Protein AF-A0A2D8INI6-F1 (afdb_monomer)

Foldseek 3Di:
DDDDDDDDDPPDPPDPPPDDDDDDPQDPVRVVVVVVVVVVVVVVVVVVVVVVVVVVVVVVVVVVVPPDPDDDDDDDDDDDDDDDDDDDDDDDDDDDDPDPDPDPDPDPPDDDDPPDQQFDDDDPLDDPCPPPDPLLVVLNVCLRRPPDPVVSVVSVVVSCVVVVVDD

Structure (mmCIF, N/CA/C/O backbone):
data_AF-A0A2D8INI6-F1
#
_entry.id   AF-A0A2D8INI6-F1
#
loop_
_atom_site.group_PDB
_atom_site.id
_atom_site.type_symbol
_atom_site.label_atom_id
_atom_site.label_alt_id
_atom_site.label_comp_id
_atom_site.label_asym_id
_atom_site.label_entity_id
_atom_site.label_seq_id
_atom_site.pdbx_PDB_ins_code
_atom_site.Cartn_x
_atom_site.Cartn_y
_atom_site.Cartn_z
_atom_site.occupancy
_atom_site.B_iso_or_equiv
_atom_site.auth_seq_id
_atom_site.auth_comp_id
_atom_site.auth_asym_id
_atom_site.auth_atom_id
_atom_site.pdbx_PDB_model_num
ATOM 1 N N . MET A 1 1 ? 56.161 25.642 -67.899 1.00 44.66 1 MET A N 1
ATOM 2 C CA . MET A 1 1 ? 55.333 25.021 -66.846 1.00 44.66 1 MET A CA 1
ATOM 3 C C . MET A 1 1 ? 54.892 23.653 -67.335 1.00 44.66 1 MET A C 1
ATOM 5 O O . MET A 1 1 ? 54.308 23.587 -68.406 1.00 44.66 1 MET A O 1
ATOM 9 N N . ALA A 1 2 ? 55.240 22.589 -66.611 1.00 43.22 2 ALA A N 1
ATOM 10 C CA . ALA A 1 2 ? 54.765 21.233 -66.876 1.00 43.22 2 ALA A CA 1
ATOM 11 C C . ALA A 1 2 ? 53.443 21.021 -66.126 1.00 43.22 2 ALA A C 1
ATOM 13 O O . ALA A 1 2 ? 53.416 21.195 -64.908 1.00 43.22 2 ALA A O 1
ATOM 14 N N . ASP A 1 3 ? 52.378 20.680 -66.848 1.00 45.12 3 ASP A N 1
ATOM 15 C CA . ASP A 1 3 ? 51.091 20.298 -66.268 1.00 45.12 3 ASP A CA 1
ATOM 16 C C . ASP A 1 3 ? 51.037 18.769 -66.123 1.00 45.12 3 ASP A C 1
ATOM 18 O O . ASP A 1 3 ? 51.404 18.026 -67.037 1.00 45.12 3 ASP A O 1
ATOM 22 N N . ARG A 1 4 ? 50.703 18.315 -64.914 1.00 53.41 4 ARG A N 1
ATOM 23 C CA . ARG A 1 4 ? 50.830 16.932 -64.444 1.00 53.41 4 ARG A CA 1
ATOM 24 C C . ARG A 1 4 ? 49.498 16.211 -64.628 1.00 53.41 4 ARG A C 1
ATOM 26 O O . ARG A 1 4 ? 48.474 16.635 -64.106 1.00 53.41 4 ARG A O 1
ATOM 33 N N . SER A 1 5 ? 49.554 15.081 -65.319 1.00 49.31 5 SER A N 1
ATOM 34 C CA . SER A 1 5 ? 48.466 14.127 -65.501 1.00 49.31 5 SER A CA 1
ATOM 35 C C . SER A 1 5 ? 47.893 13.577 -64.185 1.00 49.31 5 SER A C 1
ATOM 37 O O . SER A 1 5 ? 48.650 13.228 -63.286 1.00 49.31 5 SER A O 1
ATOM 39 N N . GLY A 1 6 ? 46.568 13.385 -64.178 1.00 46.03 6 GLY A N 1
ATOM 40 C CA . GLY A 1 6 ? 45.890 12.154 -63.749 1.00 46.03 6 GLY A CA 1
ATOM 41 C C . GLY A 1 6 ? 45.741 11.864 -62.252 1.00 46.03 6 GLY A C 1
ATOM 42 O O . GLY A 1 6 ? 46.686 11.414 -61.620 1.00 46.03 6 GLY A O 1
ATOM 43 N N . ALA A 1 7 ? 44.505 11.964 -61.749 1.00 49.03 7 ALA A N 1
ATOM 44 C CA . ALA A 1 7 ? 43.885 10.976 -60.853 1.00 49.03 7 ALA A CA 1
ATOM 45 C C . ALA A 1 7 ? 42.396 11.319 -60.668 1.00 49.03 7 ALA A C 1
ATOM 47 O O . ALA A 1 7 ? 42.033 12.255 -59.961 1.00 49.03 7 ALA A O 1
ATOM 48 N N . THR A 1 8 ? 41.528 10.563 -61.337 1.00 51.97 8 THR A N 1
ATOM 49 C CA . THR A 1 8 ? 40.093 10.519 -61.060 1.00 51.97 8 THR A CA 1
ATOM 50 C C . THR A 1 8 ? 39.856 9.416 -60.031 1.00 51.97 8 THR A C 1
ATOM 52 O O . THR A 1 8 ? 39.751 8.249 -60.400 1.00 51.97 8 THR A O 1
ATOM 55 N N . GLU A 1 9 ? 39.777 9.758 -58.749 1.00 49.34 9 GLU A N 1
ATOM 56 C CA . GLU A 1 9 ? 39.236 8.849 -57.736 1.00 49.34 9 GLU A CA 1
ATOM 57 C C . GLU A 1 9 ? 37.883 9.389 -57.282 1.00 49.34 9 GLU A C 1
ATOM 59 O O . GLU A 1 9 ? 37.769 10.305 -56.469 1.00 49.34 9 GLU A O 1
ATOM 64 N N . GLY A 1 10 ? 36.835 8.829 -57.887 1.00 46.53 10 GLY A N 1
ATOM 65 C CA . GLY A 1 10 ? 35.473 8.973 -57.410 1.00 46.53 10 GLY A CA 1
ATOM 66 C C . GLY A 1 10 ? 35.343 8.273 -56.064 1.00 46.53 10 GLY A C 1
ATOM 67 O O . GLY A 1 10 ? 35.157 7.061 -56.007 1.00 46.53 10 GLY A O 1
ATOM 68 N N . SER A 1 11 ? 35.420 9.042 -54.983 1.00 48.66 11 SER A N 1
ATOM 69 C CA . SER A 1 11 ? 34.945 8.606 -53.673 1.00 48.66 11 SER A CA 1
ATOM 70 C C . SER A 1 11 ? 33.419 8.700 -53.680 1.00 48.66 11 SER A C 1
ATOM 72 O O . SER A 1 11 ? 32.829 9.733 -53.369 1.00 48.66 11 SER A O 1
ATOM 74 N N . GLY A 1 12 ? 32.774 7.632 -54.154 1.00 48.50 12 GLY A N 1
ATOM 75 C CA . GLY A 1 12 ? 31.343 7.432 -53.958 1.00 48.50 12 GLY A CA 1
ATOM 76 C C . GLY A 1 12 ? 31.045 7.283 -52.460 1.00 48.50 12 GLY A C 1
ATOM 77 O O . GLY A 1 12 ? 31.857 6.696 -51.740 1.00 48.50 12 GLY A O 1
ATOM 78 N N . PRO A 1 13 ? 29.915 7.809 -51.962 1.00 61.44 13 PRO A N 1
ATOM 79 C CA . PRO A 1 13 ? 29.548 7.642 -50.562 1.00 61.44 13 PRO A CA 1
ATOM 80 C C . PRO A 1 13 ? 29.398 6.144 -50.239 1.00 61.44 13 PRO A C 1
ATOM 82 O O . PRO A 1 13 ? 28.793 5.416 -51.035 1.00 61.44 13 PRO A O 1
ATOM 85 N N . PRO A 1 14 ? 29.929 5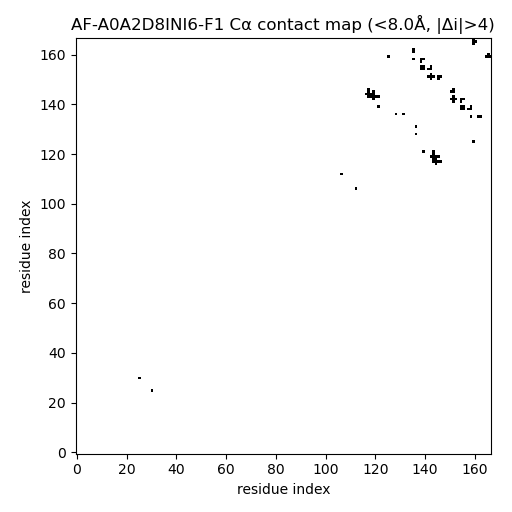.656 -49.100 1.00 50.69 14 PRO A N 1
ATOM 86 C CA . PRO A 1 14 ? 29.712 4.279 -48.688 1.00 50.69 14 PRO A CA 1
ATOM 87 C C . PRO A 1 14 ? 28.215 4.030 -48.511 1.00 50.69 14 PRO A C 1
ATOM 89 O O . PRO A 1 14 ? 27.475 4.858 -47.977 1.00 50.69 14 PRO A O 1
ATOM 92 N N . GLY A 1 15 ? 27.796 2.887 -49.047 1.00 43.03 15 GLY A N 1
ATOM 93 C CA . GLY A 1 15 ? 26.415 2.511 -49.276 1.00 43.03 15 GLY A CA 1
ATOM 94 C C . GLY A 1 15 ? 25.505 2.736 -48.076 1.00 43.03 15 GLY A C 1
ATOM 95 O O . GLY A 1 15 ? 25.752 2.258 -46.971 1.00 43.03 15 GLY A O 1
ATOM 96 N N . ALA A 1 16 ? 24.381 3.385 -48.363 1.00 50.12 16 ALA A N 1
ATOM 97 C CA . ALA A 1 16 ? 23.152 3.223 -47.615 1.00 50.12 16 ALA A CA 1
ATOM 98 C C . ALA A 1 16 ? 22.720 1.747 -47.687 1.00 50.12 16 ALA A C 1
ATOM 100 O O . ALA A 1 16 ? 21.918 1.352 -48.532 1.00 50.12 16 ALA A O 1
ATOM 101 N N . ALA A 1 17 ? 23.264 0.918 -46.799 1.00 49.72 17 ALA A N 1
ATOM 102 C CA . ALA A 1 17 ? 22.706 -0.386 -46.483 1.00 49.72 17 ALA A CA 1
ATOM 103 C C . ALA A 1 17 ? 21.533 -0.173 -45.519 1.00 49.72 17 ALA A C 1
ATOM 105 O O . ALA A 1 17 ? 21.626 -0.412 -44.320 1.00 49.72 17 ALA A O 1
ATOM 106 N N . ASN A 1 18 ? 20.426 0.336 -46.056 1.00 57.50 18 ASN A N 1
ATOM 107 C CA . ASN A 1 18 ? 19.141 0.338 -45.377 1.00 57.50 18 ASN A CA 1
ATOM 108 C C . ASN A 1 18 ? 18.191 -0.564 -46.165 1.00 57.50 18 ASN A C 1
ATOM 110 O O . ASN A 1 18 ? 17.588 -0.123 -47.143 1.00 57.50 18 ASN A O 1
ATO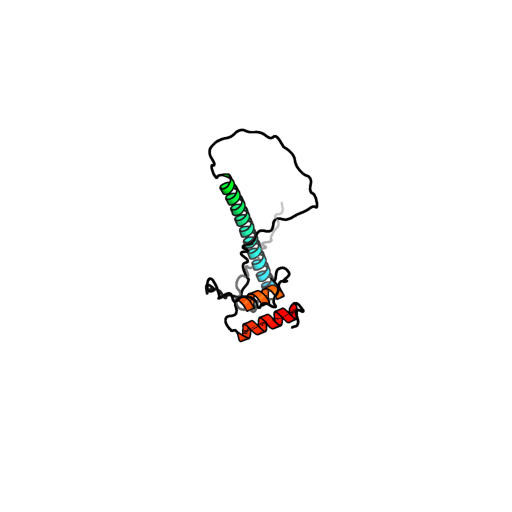M 114 N N . LYS A 1 19 ? 18.144 -1.844 -45.769 1.00 56.72 19 LYS A N 1
ATOM 115 C CA . LYS A 1 19 ? 16.967 -2.729 -45.831 1.00 56.72 19 LYS A CA 1
ATOM 116 C C . LYS A 1 19 ? 17.326 -4.150 -45.377 1.00 56.72 19 LYS A C 1
ATOM 118 O O . LYS A 1 19 ? 17.798 -4.966 -46.159 1.00 56.72 19 LYS A O 1
ATOM 123 N N . GLY A 1 20 ? 17.025 -4.437 -44.118 1.00 43.47 20 GLY A N 1
ATOM 124 C CA . GLY A 1 20 ? 16.810 -5.780 -43.575 1.00 43.47 20 GLY A CA 1
ATOM 125 C C . GLY A 1 20 ? 16.020 -5.593 -42.285 1.00 43.47 20 GLY A C 1
ATOM 126 O O . GLY A 1 20 ? 16.563 -5.069 -41.326 1.00 43.47 20 GLY A O 1
ATOM 127 N N . GLY A 1 21 ? 14.688 -5.684 -42.333 1.00 49.12 21 GLY A N 1
ATOM 128 C CA . GLY A 1 21 ? 14.011 -6.868 -41.792 1.00 49.12 21 GLY A CA 1
ATOM 129 C C . GLY A 1 21 ? 14.133 -6.863 -40.264 1.00 49.12 21 GLY A C 1
ATOM 130 O O . GLY A 1 21 ? 15.100 -7.392 -39.743 1.00 49.12 21 GLY A O 1
ATOM 131 N N . ILE A 1 22 ? 13.303 -6.139 -39.506 1.00 62.25 22 ILE A N 1
ATOM 132 C CA . ILE A 1 22 ? 11.988 -6.633 -39.044 1.00 62.25 22 ILE A CA 1
ATOM 133 C C . ILE A 1 22 ? 11.884 -8.168 -39.160 1.00 62.25 22 ILE A C 1
ATOM 135 O O . ILE A 1 22 ? 11.876 -8.684 -40.273 1.00 62.25 22 ILE A O 1
ATOM 139 N N . ASP A 1 23 ? 11.819 -8.848 -38.011 1.00 63.34 23 ASP A N 1
ATOM 140 C CA . ASP A 1 23 ? 11.594 -10.297 -37.808 1.00 63.34 23 ASP A CA 1
ATOM 141 C C . ASP A 1 23 ? 12.823 -11.212 -37.597 1.00 63.34 23 ASP A C 1
ATOM 143 O O . ASP A 1 23 ? 12.902 -12.325 -38.115 1.00 63.34 23 ASP A O 1
ATOM 147 N N . GLY A 1 24 ? 13.752 -10.792 -36.731 1.00 68.50 24 GLY A N 1
ATOM 148 C CA . GLY A 1 24 ? 14.625 -11.691 -35.960 1.00 68.50 24 GLY A CA 1
ATOM 149 C C . GLY A 1 24 ? 14.414 -11.476 -34.452 1.00 68.50 24 GLY A C 1
ATOM 150 O O . GLY A 1 24 ? 13.968 -10.392 -34.067 1.00 68.50 24 GLY A O 1
ATOM 151 N N . PRO A 1 25 ? 14.681 -12.464 -33.572 1.00 80.19 25 PRO A N 1
ATOM 152 C CA . PRO A 1 25 ? 14.624 -12.233 -32.129 1.00 80.19 25 PRO A CA 1
ATOM 153 C C . PRO A 1 25 ? 15.592 -11.100 -31.757 1.00 80.19 25 PRO A C 1
ATOM 155 O O . PRO A 1 25 ? 16.763 -11.158 -32.129 1.00 80.19 25 PRO A O 1
ATOM 158 N N . LEU A 1 26 ? 15.086 -10.081 -31.047 1.00 83.00 26 LEU A N 1
ATOM 159 C CA . LEU A 1 26 ? 15.861 -8.912 -30.616 1.00 83.00 26 LEU A CA 1
ATOM 160 C C . LEU A 1 26 ? 17.173 -9.362 -29.973 1.00 83.00 26 LEU A C 1
ATOM 162 O O . LEU A 1 26 ? 17.170 -10.159 -29.027 1.00 83.00 26 LEU A O 1
ATOM 166 N N . THR A 1 27 ? 18.291 -8.833 -30.454 1.00 93.12 27 THR A N 1
ATOM 167 C CA . THR A 1 27 ? 19.587 -9.062 -29.816 1.00 93.12 27 THR A CA 1
ATOM 168 C C . THR A 1 27 ? 19.594 -8.443 -28.417 1.00 93.12 27 THR A C 1
ATOM 170 O O . THR A 1 27 ? 18.836 -7.518 -28.126 1.00 93.12 27 THR A O 1
ATOM 173 N N . ALA A 1 28 ? 20.462 -8.923 -27.523 1.00 91.69 28 ALA A N 1
ATOM 174 C CA . ALA A 1 28 ? 20.555 -8.372 -26.168 1.00 91.69 28 ALA A CA 1
ATOM 175 C C . ALA A 1 28 ? 20.828 -6.853 -26.169 1.00 91.69 28 ALA A C 1
ATOM 177 O O . ALA A 1 28 ? 20.265 -6.126 -25.357 1.00 91.69 28 ALA A O 1
ATOM 178 N N . ALA A 1 29 ? 21.634 -6.366 -27.119 1.00 92.19 29 ALA A N 1
ATOM 179 C CA . ALA A 1 29 ? 21.919 -4.941 -27.272 1.00 92.19 29 ALA A CA 1
ATOM 180 C C . ALA A 1 29 ? 20.678 -4.136 -27.695 1.00 92.19 29 ALA A C 1
ATOM 182 O O . ALA A 1 29 ? 20.437 -3.052 -27.174 1.00 92.19 29 ALA A O 1
ATOM 183 N N . GLU A 1 30 ? 19.855 -4.678 -28.594 1.00 91.56 30 GLU A N 1
ATOM 184 C CA . GLU A 1 30 ? 18.606 -4.034 -29.012 1.00 91.56 30 GLU A CA 1
ATOM 185 C C . GLU A 1 30 ? 17.555 -4.055 -27.899 1.00 91.56 30 GLU A C 1
ATOM 187 O O . GLU A 1 30 ? 16.833 -3.078 -27.722 1.00 91.56 30 GLU A O 1
ATOM 192 N N . GLN A 1 31 ? 17.490 -5.130 -27.107 1.00 93.38 31 GLN A N 1
ATOM 193 C CA . GLN A 1 31 ? 16.610 -5.188 -25.936 1.00 93.38 31 GLN A CA 1
ATOM 194 C C . GLN A 1 31 ? 16.971 -4.108 -24.911 1.00 93.38 31 GLN A C 1
ATOM 196 O O . GLN A 1 31 ? 16.078 -3.429 -24.409 1.00 93.38 31 GLN A O 1
ATOM 201 N N . VAL A 1 32 ? 18.266 -3.909 -24.640 1.00 96.31 32 VAL A N 1
ATOM 202 C CA . VAL A 1 32 ? 18.746 -2.833 -23.758 1.00 96.31 32 VAL A CA 1
ATOM 203 C C . VAL A 1 32 ? 18.400 -1.464 -24.336 1.00 96.31 32 VAL A C 1
ATOM 205 O O . VAL A 1 32 ? 17.823 -0.650 -23.628 1.00 96.31 32 VAL A O 1
ATOM 208 N N . ALA A 1 33 ? 18.636 -1.231 -25.629 1.00 95.88 33 ALA A N 1
ATOM 209 C CA . ALA A 1 33 ? 18.290 0.041 -26.263 1.00 95.88 33 ALA A CA 1
ATOM 210 C C . ALA A 1 33 ? 16.783 0.359 -26.177 1.00 95.88 33 ALA A C 1
ATOM 212 O O . ALA A 1 33 ? 16.395 1.506 -25.966 1.00 95.88 33 ALA A O 1
ATOM 213 N N . VAL A 1 34 ? 15.919 -0.656 -26.300 1.00 95.44 34 VAL A N 1
ATOM 214 C CA . VAL A 1 34 ? 14.466 -0.497 -26.121 1.00 95.44 34 VAL A CA 1
ATOM 215 C C . VAL A 1 34 ? 14.106 -0.191 -24.665 1.00 95.44 34 VAL A C 1
ATOM 217 O O . VAL A 1 34 ? 13.205 0.611 -24.418 1.00 95.44 34 VAL A O 1
ATOM 220 N N . LEU A 1 35 ? 14.776 -0.825 -23.700 1.00 96.81 35 LEU A N 1
ATOM 221 C CA . LEU A 1 35 ? 14.565 -0.561 -22.276 1.00 96.81 35 LEU A CA 1
ATOM 222 C C . LEU A 1 35 ? 15.022 0.850 -21.894 1.00 96.81 35 LEU A C 1
ATOM 224 O O . LEU A 1 35 ? 14.269 1.552 -21.224 1.00 96.81 35 LEU A O 1
ATOM 228 N N . ASP A 1 36 ? 16.180 1.288 -22.382 1.00 97.19 36 ASP A N 1
ATOM 229 C CA . ASP A 1 36 ? 16.716 2.629 -22.141 1.00 97.19 36 ASP A CA 1
ATOM 230 C C . ASP A 1 36 ? 15.794 3.706 -22.722 1.00 97.19 36 ASP A C 1
ATOM 232 O O . ASP A 1 36 ? 15.431 4.652 -22.0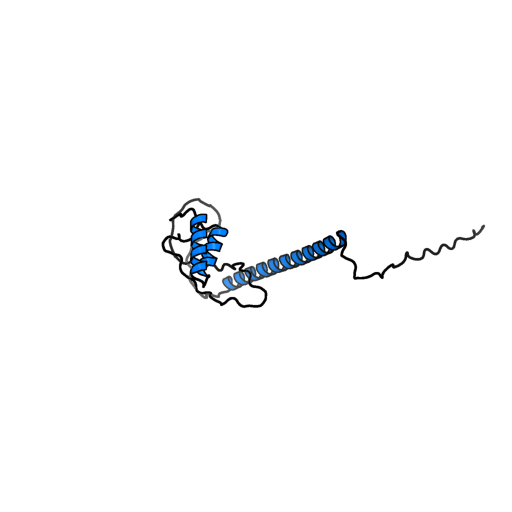26 1.00 97.19 36 ASP A O 1
ATOM 236 N N . ALA A 1 37 ? 15.312 3.520 -23.956 1.00 96.69 37 ALA A N 1
ATOM 237 C CA . ALA A 1 37 ? 14.362 4.446 -24.571 1.00 96.69 37 ALA A CA 1
ATOM 238 C C . ALA A 1 37 ? 13.039 4.538 -23.787 1.00 96.69 37 ALA A C 1
ATOM 240 O O . ALA A 1 37 ? 12.451 5.613 -23.659 1.00 96.69 37 ALA A O 1
ATOM 241 N N . ARG A 1 38 ? 12.556 3.415 -23.236 1.00 97.00 38 ARG A N 1
ATOM 242 C CA . ARG A 1 38 ? 11.361 3.403 -22.376 1.00 97.00 38 ARG A CA 1
ATOM 243 C C . ARG A 1 38 ? 11.615 4.086 -21.037 1.00 97.00 38 ARG A C 1
ATOM 245 O O . ARG A 1 38 ? 10.735 4.794 -20.554 1.00 97.00 38 ARG A O 1
ATOM 252 N N . LEU A 1 39 ? 12.791 3.881 -20.450 1.00 97.56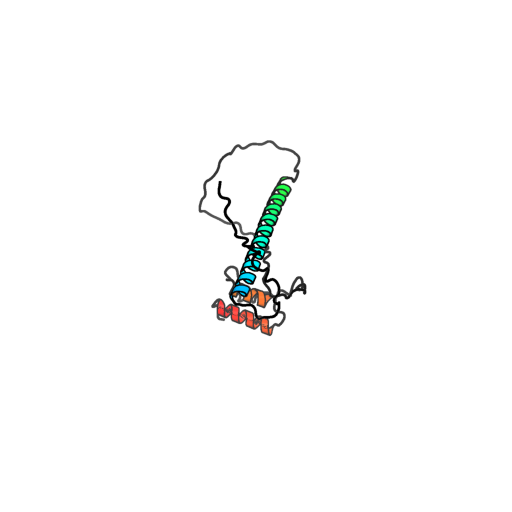 39 LEU A N 1
ATOM 253 C CA . LEU A 1 39 ? 13.176 4.513 -19.194 1.00 97.56 39 LEU A CA 1
ATOM 254 C C . LEU A 1 39 ? 13.244 6.036 -19.350 1.00 97.56 39 LEU A C 1
ATOM 256 O O . LEU A 1 39 ? 12.654 6.754 -18.540 1.00 97.56 39 LEU A O 1
ATOM 260 N N . GLU A 1 40 ? 13.879 6.523 -20.416 1.00 97.25 40 GLU A N 1
ATOM 261 C CA . GLU A 1 40 ? 13.962 7.953 -20.728 1.00 97.25 40 GLU A CA 1
ATOM 262 C C . GLU A 1 40 ? 12.567 8.561 -20.937 1.00 97.25 40 GLU A C 1
ATOM 264 O O . GLU A 1 40 ? 12.241 9.580 -20.325 1.00 97.25 40 GLU A O 1
ATOM 269 N N . ALA A 1 41 ? 11.699 7.886 -21.701 1.00 96.75 41 ALA A N 1
ATOM 270 C CA . ALA A 1 41 ? 10.318 8.324 -21.900 1.00 96.75 41 ALA A CA 1
ATOM 271 C C . ALA A 1 41 ? 9.533 8.411 -20.578 1.00 96.75 41 ALA A C 1
ATOM 273 O O . ALA A 1 41 ? 8.880 9.419 -20.315 1.00 96.75 41 ALA A O 1
ATOM 274 N N . SER A 1 42 ? 9.637 7.389 -19.719 1.00 96.88 42 SER A N 1
ATOM 275 C CA . SER A 1 42 ? 8.943 7.371 -18.423 1.00 96.88 42 SER A CA 1
ATOM 276 C C . SER A 1 42 ? 9.457 8.439 -17.452 1.00 96.88 42 SER A C 1
ATOM 278 O O . SER A 1 42 ? 8.683 8.988 -16.672 1.00 96.88 42 SER A O 1
ATOM 280 N N . THR A 1 43 ? 10.749 8.771 -17.524 1.00 96.75 43 THR A N 1
ATOM 281 C CA . THR A 1 43 ? 11.357 9.807 -16.680 1.00 96.75 43 THR A CA 1
ATOM 282 C C . THR A 1 43 ? 10.879 11.192 -17.111 1.00 96.75 43 THR A C 1
ATOM 284 O O . THR A 1 43 ? 10.491 11.995 -16.268 1.00 96.75 43 THR A O 1
ATOM 287 N N . GLY A 1 44 ? 10.806 11.450 -18.422 1.00 96.75 44 GLY A N 1
ATOM 288 C CA . GLY A 1 44 ? 10.236 12.695 -18.940 1.00 96.75 44 GLY A CA 1
ATOM 289 C C . GLY A 1 44 ? 8.753 12.866 -18.587 1.00 96.75 44 GLY A C 1
ATOM 290 O O . GLY A 1 44 ? 8.323 13.962 -18.228 1.00 96.75 44 GLY A O 1
ATOM 291 N N . GLU A 1 45 ? 7.971 11.784 -18.634 1.00 96.88 45 GLU A N 1
ATOM 292 C CA . GLU A 1 45 ? 6.570 11.800 -18.197 1.00 96.88 45 GLU A CA 1
ATOM 293 C C . GLU A 1 45 ? 6.453 12.102 -16.695 1.00 96.88 45 GLU A C 1
ATOM 295 O O . GLU A 1 45 ? 5.676 12.971 -16.297 1.00 96.88 45 GLU A O 1
ATOM 300 N N . PHE A 1 46 ? 7.270 11.462 -15.858 1.00 97.62 46 PHE A N 1
ATOM 301 C CA . PHE A 1 46 ? 7.293 11.716 -14.418 1.00 97.62 46 PHE A CA 1
ATOM 302 C C . PHE A 1 46 ? 7.634 13.176 -14.077 1.00 97.62 46 PHE A C 1
ATOM 304 O O . PHE A 1 46 ? 6.940 13.793 -13.264 1.00 97.62 46 PHE A O 1
ATOM 311 N N . ASP A 1 47 ? 8.631 13.762 -14.745 1.00 96.69 47 ASP A N 1
ATOM 312 C CA . ASP A 1 47 ? 8.991 15.174 -14.568 1.00 96.69 47 ASP A CA 1
ATOM 313 C C . ASP A 1 47 ? 7.836 16.111 -14.950 1.00 96.69 47 ASP A C 1
ATOM 315 O O . ASP A 1 47 ? 7.583 17.109 -14.267 1.00 96.69 47 ASP A O 1
ATOM 319 N N . SER A 1 48 ? 7.086 15.776 -16.007 1.00 96.88 48 SER A N 1
ATOM 320 C CA . SER A 1 48 ? 5.914 16.557 -16.416 1.00 96.88 48 SER A CA 1
ATOM 321 C C . SER A 1 48 ? 4.809 16.548 -15.354 1.00 96.88 48 SER A C 1
ATOM 323 O O . SER A 1 48 ? 4.276 17.607 -15.019 1.00 96.88 48 SER A O 1
ATOM 325 N N . ILE A 1 49 ? 4.546 15.386 -14.745 1.00 96.69 49 ILE A N 1
ATOM 326 C CA . ILE A 1 49 ? 3.555 15.226 -13.673 1.00 96.69 49 ILE A CA 1
ATOM 327 C C . ILE A 1 49 ? 3.967 16.030 -12.435 1.00 96.69 49 ILE A C 1
ATOM 329 O O . ILE A 1 49 ? 3.134 16.712 -11.837 1.00 96.69 49 ILE A O 1
ATOM 333 N N . ILE A 1 50 ? 5.251 16.000 -12.055 1.00 96.56 50 ILE A N 1
ATOM 334 C CA . ILE A 1 50 ? 5.751 16.789 -10.919 1.00 96.56 50 ILE A CA 1
ATOM 335 C C . ILE A 1 50 ? 5.537 18.286 -11.159 1.00 96.56 50 ILE A C 1
ATOM 337 O O . ILE A 1 50 ? 5.074 18.992 -10.260 1.00 96.56 50 ILE A O 1
ATOM 341 N N . LEU A 1 51 ? 5.876 18.789 -12.349 1.00 96.31 51 LEU A N 1
ATOM 342 C CA . LEU A 1 51 ? 5.729 20.210 -12.673 1.00 96.31 51 LEU A CA 1
ATOM 343 C C . LEU A 1 51 ? 4.259 20.647 -12.710 1.00 96.31 51 LEU A C 1
ATOM 345 O O . LEU A 1 51 ? 3.929 21.738 -12.232 1.00 96.31 51 LEU A O 1
ATOM 349 N N . GLU A 1 52 ? 3.377 19.805 -13.247 1.00 96.62 52 GLU A N 1
ATOM 350 C CA . GLU A 1 52 ? 1.935 20.049 -13.258 1.00 96.62 52 GLU A CA 1
ATOM 351 C C . GLU A 1 52 ? 1.376 20.117 -11.832 1.00 96.62 52 GLU A C 1
ATOM 353 O O . GLU A 1 52 ? 0.708 21.089 -11.473 1.00 96.62 52 GLU A O 1
ATOM 358 N N . GLU A 1 53 ? 1.714 19.147 -10.981 1.00 96.19 53 GLU A N 1
ATOM 359 C CA . GLU A 1 53 ? 1.237 19.097 -9.598 1.00 96.19 53 GLU A CA 1
ATOM 360 C C . GLU A 1 53 ? 1.769 20.276 -8.767 1.00 96.19 53 GLU A C 1
ATOM 362 O O . GLU A 1 53 ? 1.013 20.922 -8.039 1.00 96.19 53 GLU A O 1
ATOM 367 N N . GLN A 1 54 ? 3.044 20.652 -8.931 1.00 94.50 54 GLN A N 1
ATOM 368 C CA . GLN A 1 54 ? 3.591 21.859 -8.298 1.00 94.50 54 GLN A CA 1
ATOM 369 C C . GLN A 1 54 ? 2.849 23.128 -8.736 1.00 94.50 54 GLN 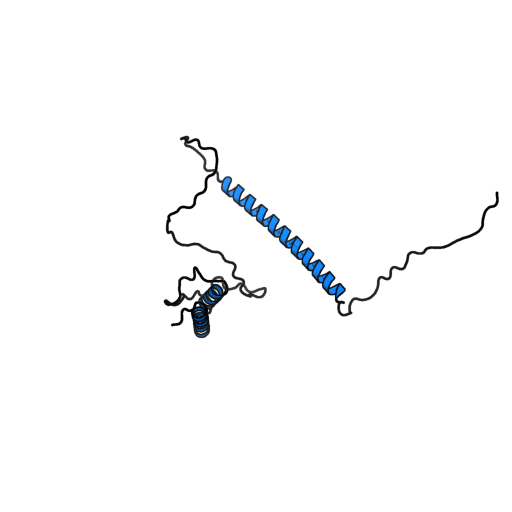A C 1
ATOM 371 O O . GLN A 1 54 ? 2.618 24.034 -7.925 1.00 94.50 54 GLN A O 1
ATOM 376 N N . THR A 1 55 ? 2.483 23.212 -10.016 1.00 95.62 55 THR A N 1
ATOM 377 C CA . THR A 1 55 ? 1.713 24.338 -10.553 1.00 95.62 55 THR A CA 1
ATOM 378 C C . THR A 1 55 ? 0.321 24.369 -9.934 1.00 95.62 55 THR A C 1
ATOM 380 O O . THR A 1 55 ? -0.068 25.400 -9.382 1.00 95.62 55 THR A O 1
ATOM 383 N N . ARG A 1 56 ? -0.376 23.228 -9.905 1.00 94.75 56 ARG A N 1
ATOM 384 C CA . ARG A 1 56 ? -1.694 23.083 -9.275 1.00 94.75 56 ARG A CA 1
ATOM 385 C C . ARG A 1 56 ? -1.676 23.488 -7.801 1.00 94.75 56 ARG A C 1
ATOM 387 O O . ARG A 1 56 ? -2.544 24.240 -7.366 1.00 94.75 56 ARG A O 1
ATOM 394 N N . GLN A 1 57 ? -0.685 23.050 -7.027 1.00 93.69 57 GLN A N 1
ATOM 395 C CA . GLN A 1 57 ? -0.577 23.414 -5.608 1.00 93.69 57 GLN A CA 1
ATOM 396 C C . GLN A 1 57 ? -0.345 24.914 -5.412 1.00 93.69 57 GLN A C 1
ATOM 398 O O . GLN A 1 57 ? -0.935 25.538 -4.526 1.00 93.69 57 GLN A O 1
ATOM 403 N N . ARG A 1 58 ? 0.483 25.527 -6.266 1.00 92.94 58 ARG A N 1
ATOM 404 C CA . ARG A 1 58 ? 0.708 26.976 -6.246 1.00 92.94 58 ARG A CA 1
ATOM 405 C C . ARG A 1 58 ? -0.565 27.749 -6.585 1.00 92.94 58 ARG A C 1
ATOM 407 O O . ARG A 1 58 ? -0.814 28.794 -5.984 1.00 92.94 58 ARG A O 1
ATOM 414 N N . GLU A 1 59 ? -1.342 27.271 -7.548 1.00 91.94 59 GLU A N 1
ATOM 415 C CA . GLU A 1 59 ? -2.624 27.868 -7.920 1.00 91.94 59 GLU A CA 1
ATOM 416 C C . GLU A 1 59 ? -3.650 27.735 -6.793 1.00 91.94 59 GLU A C 1
ATOM 418 O O . GLU A 1 59 ? -4.226 28.747 -6.394 1.00 91.94 59 GLU A O 1
ATOM 423 N N . ALA A 1 60 ? -3.776 26.556 -6.181 1.00 89.81 60 ALA A N 1
ATOM 424 C CA . ALA A 1 60 ? -4.655 26.330 -5.034 1.00 89.81 60 ALA A CA 1
ATOM 425 C C . ALA A 1 60 ? -4.304 27.237 -3.835 1.00 89.81 60 ALA A C 1
ATOM 427 O O . ALA A 1 60 ? -5.186 27.827 -3.209 1.00 89.81 60 ALA A O 1
ATOM 428 N N . ALA A 1 61 ? -3.012 27.437 -3.545 1.00 87.50 61 ALA A N 1
ATOM 429 C CA . ALA A 1 61 ? -2.568 28.364 -2.500 1.00 87.50 61 ALA A CA 1
ATOM 430 C C . ALA A 1 61 ? -2.902 29.838 -2.824 1.00 87.50 61 ALA A C 1
ATOM 432 O O . ALA A 1 61 ? -3.230 30.631 -1.935 1.00 87.50 61 ALA A O 1
ATOM 433 N N . ARG A 1 62 ? -2.843 30.228 -4.104 1.00 84.81 62 ARG A N 1
ATOM 434 C CA . ARG A 1 62 ? -3.244 31.570 -4.566 1.00 84.81 62 ARG A CA 1
ATOM 435 C C . ARG A 1 62 ? -4.756 31.772 -4.533 1.00 84.81 62 ARG A C 1
ATOM 437 O O . ARG A 1 62 ? -5.207 32.876 -4.244 1.00 84.81 62 ARG A O 1
ATOM 444 N N . GLU A 1 63 ? -5.533 30.738 -4.817 1.00 78.44 63 GLU A N 1
ATOM 445 C CA . GLU A 1 63 ? -6.992 30.775 -4.721 1.00 78.44 63 GLU A CA 1
ATOM 446 C C . GLU A 1 63 ? -7.442 30.873 -3.257 1.00 78.44 63 GLU A C 1
ATOM 448 O O . GLU A 1 63 ? -8.250 31.736 -2.911 1.00 78.44 63 GLU A O 1
ATOM 453 N N . SER A 1 64 ? -6.806 30.110 -2.361 1.00 69.88 64 SER A N 1
ATOM 454 C CA . SER A 1 64 ? -7.063 30.177 -0.918 1.00 69.88 64 SER A CA 1
ATOM 455 C C . SER A 1 64 ? -6.733 31.545 -0.301 1.00 69.88 64 SER A C 1
ATOM 457 O O . SER A 1 64 ? -7.358 31.933 0.682 1.00 69.88 64 SER A O 1
ATOM 459 N N . THR A 1 65 ? -5.784 32.298 -0.868 1.00 64.44 65 THR A N 1
ATOM 460 C CA . THR A 1 65 ? -5.419 33.659 -0.414 1.00 64.44 65 THR A CA 1
ATOM 461 C C . THR A 1 65 ? -6.213 34.774 -1.104 1.00 64.44 65 THR A C 1
ATOM 463 O O . THR A 1 65 ? -6.117 35.932 -0.703 1.00 64.44 65 THR A O 1
ATOM 466 N N . ARG A 1 66 ? -7.019 34.446 -2.124 1.00 60.50 66 ARG A N 1
ATOM 467 C CA . ARG A 1 66 ? -7.883 35.387 -2.858 1.00 60.50 66 ARG A CA 1
ATOM 468 C C . ARG A 1 66 ? -9.340 35.389 -2.396 1.00 60.50 66 ARG A C 1
ATOM 470 O O . ARG A 1 66 ? -10.132 36.122 -2.983 1.00 60.50 66 ARG A O 1
ATOM 477 N N . SER A 1 67 ? -9.695 34.650 -1.341 1.00 44.72 67 SER A N 1
ATOM 478 C CA . SER A 1 67 ? -10.993 34.826 -0.673 1.00 44.72 67 SER A CA 1
ATOM 479 C C . SER A 1 67 ? -11.111 36.263 -0.136 1.00 44.72 67 SER A C 1
ATOM 481 O O . SER A 1 67 ? -10.324 36.649 0.730 1.00 44.72 67 SER A O 1
ATOM 483 N N . PRO A 1 68 ? -12.057 37.087 -0.629 1.00 56.06 68 PRO A N 1
ATOM 484 C CA . PRO A 1 68 ? -12.195 38.465 -0.194 1.00 56.06 68 PRO A CA 1
ATOM 485 C C . PRO A 1 68 ? -13.079 38.505 1.054 1.00 56.06 68 PRO A C 1
ATOM 487 O O . PRO A 1 68 ? -14.298 38.628 0.960 1.00 56.06 68 PRO A O 1
ATOM 490 N N . SER A 1 69 ? -12.482 38.433 2.244 1.00 42.16 69 SER A N 1
ATOM 491 C CA . SER A 1 69 ? -13.152 38.942 3.442 1.00 42.16 69 SER A CA 1
ATOM 492 C C . SER A 1 69 ? -12.944 40.453 3.497 1.00 42.16 69 SER A C 1
ATOM 494 O O . SER A 1 69 ? -11.909 40.962 3.929 1.00 42.16 69 SER A O 1
ATOM 496 N N . SER A 1 70 ? -13.940 41.171 2.998 1.00 42.94 70 SER A N 1
ATOM 497 C CA . SER A 1 70 ? -14.109 42.601 3.190 1.00 42.94 70 SER A CA 1
ATOM 498 C C . SER A 1 70 ? -14.265 42.958 4.673 1.00 42.94 70 SER A C 1
ATOM 500 O O . SER A 1 70 ? -15.114 42.391 5.353 1.00 42.94 70 SER A O 1
ATOM 502 N N . SER A 1 71 ? -13.557 44.018 5.066 1.00 39.41 71 SER A N 1
ATOM 503 C CA . SER A 1 71 ? -13.880 44.965 6.143 1.00 39.41 71 SER A CA 1
ATOM 504 C C . SER A 1 71 ? -13.616 44.555 7.600 1.00 39.41 71 SER A C 1
ATOM 506 O O . SER A 1 71 ? -14.440 43.933 8.257 1.00 39.41 71 SER A O 1
ATOM 508 N N . GLY A 1 72 ? -12.519 45.106 8.131 1.00 41.59 72 GLY A N 1
ATOM 509 C CA . GLY A 1 72 ? -12.619 46.029 9.263 1.00 41.59 72 GLY A CA 1
ATOM 510 C C . GLY A 1 72 ? -12.428 45.451 10.662 1.00 41.59 72 GLY A C 1
ATOM 511 O O . GLY A 1 72 ? -13.396 45.072 11.301 1.00 41.59 72 GLY A O 1
ATOM 512 N N . SER A 1 73 ? -11.209 45.566 11.189 1.00 34.81 73 SER A N 1
ATOM 513 C CA . SER A 1 73 ? -10.959 46.281 12.450 1.00 34.81 73 SER A CA 1
ATOM 514 C C . SER A 1 73 ? -9.460 46.311 12.728 1.00 34.81 73 SER A C 1
ATOM 516 O O . SER A 1 73 ? -8.821 45.282 12.933 1.00 34.81 73 SER A O 1
ATOM 518 N N . ASP A 1 74 ? -8.927 47.525 12.706 1.00 53.72 74 ASP A N 1
ATOM 519 C CA . ASP A 1 74 ? -7.664 47.910 13.313 1.00 53.72 74 ASP A CA 1
ATOM 520 C C . ASP A 1 74 ? -7.703 47.562 14.810 1.00 53.72 74 ASP A C 1
ATOM 522 O O . ASP A 1 74 ? -8.574 48.065 15.518 1.00 53.72 74 ASP A O 1
ATOM 526 N N . THR A 1 75 ? -6.813 46.677 15.263 1.00 41.69 75 THR A N 1
ATOM 527 C CA . THR A 1 75 ? -6.248 46.681 16.622 1.00 41.69 75 THR A CA 1
ATOM 528 C C . THR A 1 75 ? -5.059 45.722 16.711 1.00 41.69 75 THR A C 1
ATOM 530 O O . THR A 1 75 ? -5.189 44.533 16.974 1.00 41.69 75 THR A O 1
ATOM 533 N N . GLY A 1 76 ? -3.881 46.305 16.473 1.00 46.62 76 GLY A N 1
ATOM 534 C CA . GLY A 1 76 ? -2.623 46.074 17.189 1.00 46.62 76 GLY A CA 1
ATOM 535 C C . GLY A 1 76 ? -2.155 44.645 17.482 1.00 46.62 76 GLY A C 1
ATOM 536 O O . GLY A 1 76 ? -2.656 43.996 18.388 1.00 46.62 76 GLY A O 1
ATOM 537 N N . ALA A 1 77 ? -1.028 44.265 16.883 1.00 40.47 77 ALA A N 1
ATOM 538 C CA . ALA A 1 77 ? 0.212 44.051 17.638 1.00 40.47 77 ALA A CA 1
ATOM 539 C C . ALA A 1 77 ? 1.354 43.692 16.680 1.00 40.47 77 ALA A C 1
ATOM 541 O O . ALA A 1 77 ? 1.311 42.708 15.948 1.00 40.47 77 ALA A O 1
ATOM 542 N N . SER A 1 78 ? 2.381 44.532 16.705 1.00 47.81 78 SER A N 1
ATOM 543 C CA . SER A 1 78 ? 3.678 44.340 16.069 1.00 47.81 78 SER A CA 1
ATOM 544 C C . SER A 1 78 ? 4.319 43.002 16.451 1.00 47.81 78 SER A C 1
ATOM 546 O O . SER A 1 78 ? 4.277 42.604 17.612 1.00 47.81 78 SER A O 1
ATOM 548 N N . GLY A 1 79 ? 5.007 42.365 15.503 1.00 38.72 79 GLY A N 1
ATOM 549 C CA . GLY A 1 79 ? 5.832 41.194 15.797 1.00 38.72 79 GLY A CA 1
ATOM 550 C C . GLY A 1 79 ? 6.476 40.580 14.562 1.00 38.72 79 GLY A C 1
ATOM 551 O O . GLY A 1 79 ? 6.162 39.457 14.190 1.00 38.72 79 GLY A O 1
ATOM 552 N N . ALA A 1 80 ? 7.357 41.327 13.898 1.00 46.41 80 ALA A N 1
ATOM 553 C CA . ALA A 1 80 ? 8.249 40.767 12.891 1.00 46.41 80 ALA A CA 1
ATOM 554 C C . ALA A 1 80 ? 9.341 39.907 13.557 1.00 46.41 80 ALA A C 1
ATOM 556 O O . ALA A 1 80 ? 9.967 40.356 14.512 1.00 46.41 80 ALA A O 1
ATOM 557 N N . GLY A 1 81 ? 9.620 38.732 12.979 1.00 41.03 81 GLY A N 1
ATOM 558 C CA . GLY A 1 81 ? 10.923 38.058 13.081 1.00 41.03 81 GLY A CA 1
ATOM 559 C C . GLY A 1 81 ? 11.018 36.839 14.010 1.00 41.03 81 GLY A C 1
ATOM 560 O O . GLY A 1 81 ? 11.417 36.980 15.155 1.00 41.03 81 GLY A O 1
ATOM 561 N N . SER A 1 82 ? 10.669 35.659 13.473 1.00 48.91 82 SER A N 1
ATOM 562 C CA . SER A 1 82 ? 11.450 34.393 13.375 1.00 48.91 82 SER A CA 1
ATOM 563 C C . SER A 1 82 ? 12.630 34.116 14.344 1.00 48.91 82 SER A C 1
ATOM 565 O O . SER A 1 82 ? 13.352 35.041 14.698 1.00 48.91 82 SER A O 1
ATOM 567 N N . PRO A 1 83 ? 13.100 32.858 14.486 1.00 57.25 83 PRO A N 1
ATOM 568 C CA . PRO A 1 83 ? 12.429 31.594 14.803 1.00 57.25 83 PRO A CA 1
ATOM 569 C C . PRO A 1 83 ? 13.101 30.929 16.030 1.00 57.25 83 PRO A C 1
ATOM 571 O O . PRO A 1 83 ? 14.323 30.937 16.165 1.00 57.25 83 PRO A O 1
ATOM 574 N N . SER A 1 84 ? 12.344 30.277 16.909 1.00 38.81 84 SER A N 1
ATOM 575 C CA . SER A 1 84 ? 12.940 29.388 17.915 1.00 38.81 84 SER A CA 1
ATOM 576 C C . SER A 1 84 ? 12.069 28.157 18.061 1.00 38.81 84 SER A C 1
ATOM 578 O O . SER A 1 84 ? 10.902 28.265 18.433 1.00 38.81 84 SER A O 1
ATOM 580 N N . GLY A 1 85 ? 12.643 26.991 17.750 1.00 50.09 85 GLY A N 1
ATOM 581 C CA . GLY A 1 85 ? 12.057 25.705 18.125 1.00 50.09 85 GLY A CA 1
ATOM 582 C C . GLY A 1 85 ? 11.857 25.632 19.640 1.00 50.09 85 GLY A C 1
ATOM 583 O O . GLY A 1 85 ? 12.463 26.417 20.382 1.00 50.09 85 GLY A O 1
ATOM 584 N N . PRO A 1 86 ? 10.995 24.720 20.107 1.00 44.28 86 PRO A N 1
ATOM 585 C CA . PRO A 1 86 ? 11.535 23.686 20.984 1.00 44.28 86 PRO A CA 1
ATOM 586 C C . PRO A 1 86 ? 10.752 22.359 20.958 1.00 44.28 86 PRO A C 1
ATOM 588 O O . PRO A 1 86 ? 9.580 22.261 20.612 1.00 44.28 86 PRO A O 1
ATOM 591 N N . TYR A 1 87 ? 11.445 21.318 21.391 1.00 51.66 87 TYR A N 1
ATOM 592 C CA . TYR A 1 87 ? 10.886 20.198 22.140 1.00 51.66 87 TYR A CA 1
ATOM 593 C C . TYR A 1 87 ? 9.957 20.697 23.271 1.00 51.66 87 TYR A C 1
ATOM 595 O O . TYR A 1 87 ? 10.326 21.581 24.041 1.00 51.66 87 TYR A O 1
ATOM 603 N N . GLY A 1 88 ? 8.780 20.079 23.393 1.00 38.44 88 GLY A N 1
ATOM 604 C CA . GLY A 1 88 ? 7.763 20.348 24.420 1.00 38.44 88 GLY A CA 1
ATOM 605 C C . GLY A 1 88 ? 6.531 21.014 23.802 1.00 38.44 88 GLY A C 1
ATOM 606 O O . GLY A 1 88 ? 6.628 22.101 23.258 1.00 38.44 88 GLY A O 1
ATOM 607 N N . GLY A 1 89 ? 5.338 20.439 23.790 1.00 47.81 89 GLY A N 1
ATOM 608 C CA . GLY A 1 89 ? 4.780 19.333 24.554 1.00 47.81 89 GLY A CA 1
ATOM 609 C C . GLY A 1 89 ? 3.331 19.709 24.881 1.00 47.81 89 GLY A C 1
ATOM 610 O O . GLY A 1 89 ? 3.085 20.833 25.300 1.00 47.81 89 GLY A O 1
ATOM 611 N N . GLU A 1 90 ? 2.426 18.745 24.704 1.00 41.19 90 GLU A N 1
ATOM 612 C CA . GLU A 1 90 ? 1.083 18.655 25.307 1.00 41.19 90 GLU A CA 1
ATOM 613 C C . GLU A 1 90 ? -0.167 19.068 24.483 1.00 41.19 90 GLU A C 1
ATOM 615 O O . GLU A 1 90 ? -0.623 20.205 24.463 1.00 41.19 90 GLU A O 1
ATOM 620 N N . VAL A 1 91 ? -0.681 18.027 23.810 1.00 51.94 91 VAL A N 1
ATOM 621 C CA . VAL A 1 91 ? -2.057 17.552 23.532 1.00 51.94 91 VAL A CA 1
ATOM 622 C C . VAL A 1 91 ? -3.233 18.524 23.327 1.00 51.94 91 VAL A C 1
ATOM 624 O O . VAL A 1 91 ? -3.657 19.251 24.217 1.00 51.94 91 VAL A O 1
ATOM 627 N N . VAL A 1 92 ? -3.955 18.302 22.221 1.00 36.78 92 VAL A N 1
ATOM 628 C CA . VAL A 1 92 ? -5.411 18.136 22.303 1.00 36.78 92 VAL A CA 1
ATOM 629 C C . VAL A 1 92 ? -5.866 17.007 21.378 1.00 36.78 92 VAL A C 1
A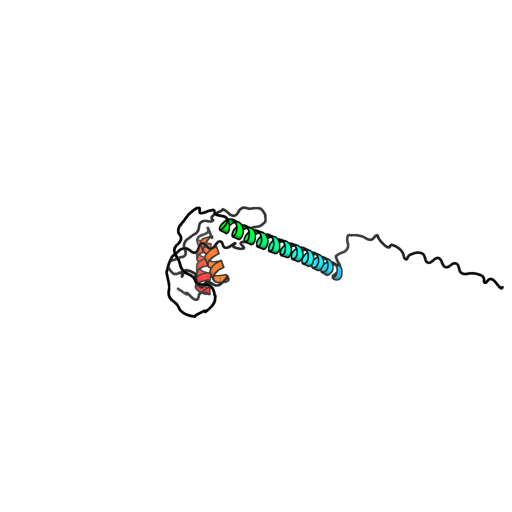TOM 631 O O . VAL A 1 92 ? -5.623 16.993 20.174 1.00 36.78 92 VAL A O 1
ATOM 634 N N . SER A 1 93 ? -6.479 16.020 22.021 1.00 60.91 93 SER A N 1
ATOM 635 C CA . SER A 1 93 ? -7.237 14.917 21.448 1.00 60.91 93 SER A CA 1
ATOM 636 C C . SER A 1 93 ? -8.399 15.447 20.606 1.00 60.91 93 SER A C 1
ATOM 638 O O . SER A 1 93 ? -9.126 16.339 21.042 1.00 60.91 93 SER A O 1
ATOM 640 N N . GLY A 1 94 ? -8.590 14.890 19.412 1.00 37.59 94 GLY A N 1
ATOM 641 C CA . GLY A 1 94 ? -9.673 15.301 18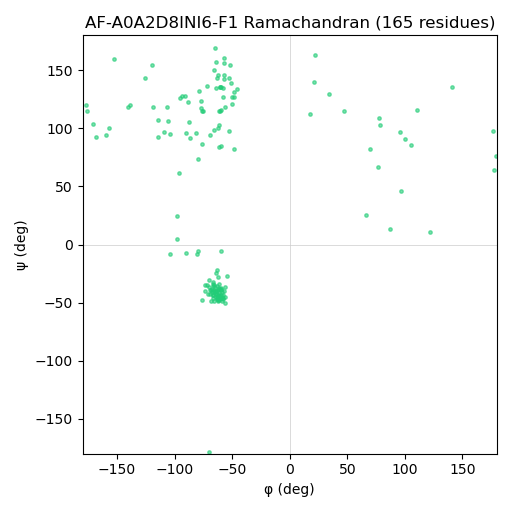.526 1.00 37.59 94 GLY A CA 1
ATOM 642 C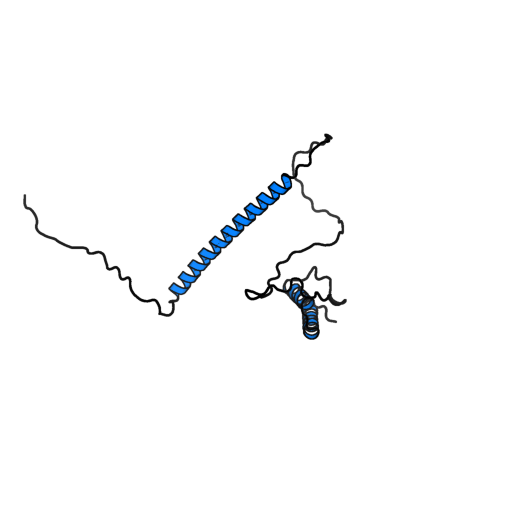 C . GLY A 1 94 ? -9.672 14.545 17.209 1.00 37.59 94 GLY A C 1
ATOM 643 O O . GLY A 1 94 ? -9.229 15.073 16.203 1.00 37.59 94 GLY A O 1
ATOM 644 N N . GLY A 1 95 ? -10.136 13.297 17.285 1.00 44.34 95 GLY A N 1
ATOM 645 C CA . GLY A 1 95 ? -10.842 12.507 16.272 1.00 44.34 95 GLY A CA 1
ATOM 646 C C . GLY A 1 95 ? -10.757 12.852 14.778 1.00 44.34 95 GLY A C 1
ATOM 647 O O . GLY A 1 95 ? -10.992 13.971 14.341 1.00 44.34 95 GLY A O 1
ATOM 648 N N . ALA A 1 96 ? -10.655 11.767 14.004 1.00 48.66 96 ALA A N 1
ATOM 649 C CA . ALA A 1 96 ? -10.996 11.664 12.585 1.00 48.66 96 ALA A CA 1
ATOM 650 C C . ALA A 1 96 ? -9.981 12.275 11.606 1.00 48.66 96 ALA A C 1
ATOM 652 O O . ALA A 1 96 ? -10.270 13.189 10.837 1.00 48.66 96 ALA A O 1
ATOM 653 N N . GLY A 1 97 ? -8.798 11.659 11.558 1.00 39.03 97 GLY A N 1
ATOM 654 C CA . GLY A 1 97 ? -7.921 11.742 10.396 1.00 39.03 97 GLY A CA 1
ATOM 655 C C . GLY A 1 97 ? -8.529 10.981 9.218 1.00 39.03 97 GLY A C 1
ATOM 656 O O . GLY A 1 97 ? -8.360 9.770 9.091 1.00 39.03 97 GLY A O 1
ATOM 657 N N . GLY A 1 98 ? -9.251 11.701 8.360 1.00 53.41 98 GLY A N 1
ATOM 658 C CA . GLY A 1 98 ? -9.574 11.258 7.010 1.00 53.41 98 GLY A CA 1
ATOM 659 C C . GLY A 1 98 ? -8.284 11.066 6.217 1.00 53.41 98 GLY A C 1
ATOM 660 O O . GLY A 1 98 ? -7.663 12.031 5.786 1.00 53.41 98 GLY A O 1
ATOM 661 N N . GLY A 1 99 ? -7.870 9.814 6.050 1.00 40.78 99 GLY A N 1
ATOM 662 C CA . GLY A 1 99 ? -6.732 9.434 5.225 1.00 40.78 99 GLY A CA 1
ATOM 663 C C . GLY A 1 99 ? -7.216 8.839 3.913 1.00 40.78 99 GLY A C 1
ATOM 664 O O . GLY A 1 99 ? -7.507 7.647 3.842 1.00 40.78 99 GLY A O 1
ATOM 665 N N . GLY A 1 100 ? -7.305 9.672 2.876 1.00 50.59 100 GLY A N 1
ATOM 666 C CA . GLY A 1 100 ? -7.335 9.205 1.495 1.00 50.59 100 GLY A CA 1
ATOM 667 C C . GLY A 1 100 ? -6.021 8.493 1.193 1.00 50.59 100 GLY A C 1
ATOM 668 O O . GLY A 1 100 ? -5.000 9.134 0.979 1.00 50.59 100 GLY A O 1
ATOM 669 N N . GLY A 1 101 ? -6.042 7.165 1.231 1.00 40.62 101 GLY A N 1
ATOM 670 C CA . GLY A 1 101 ? -4.932 6.319 0.822 1.00 40.62 101 GLY A CA 1
ATOM 671 C C . GLY A 1 101 ? -5.350 5.528 -0.403 1.00 40.62 101 GLY A C 1
ATOM 672 O O . GLY A 1 101 ? -6.160 4.608 -0.295 1.00 40.62 101 GLY A O 1
ATOM 673 N N . MET A 1 102 ? -4.813 5.897 -1.566 1.00 51.94 102 MET A N 1
ATOM 674 C CA . MET A 1 102 ? -4.791 5.054 -2.758 1.00 51.94 102 MET A CA 1
ATOM 675 C C . MET A 1 102 ? -4.177 3.696 -2.387 1.00 51.94 102 MET A C 1
ATOM 677 O O . MET A 1 102 ? -2.960 3.542 -2.320 1.00 51.94 102 MET A O 1
ATOM 681 N N . GLY A 1 103 ? -5.028 2.710 -2.115 1.00 44.09 103 GLY A N 1
ATOM 682 C CA . GLY A 1 103 ? -4.618 1.324 -1.962 1.00 44.09 103 GLY A CA 1
ATOM 683 C C . GLY A 1 103 ? -4.335 0.736 -3.337 1.00 44.09 103 GLY A C 1
ATOM 684 O O . GLY A 1 103 ? -5.248 0.602 -4.152 1.00 44.09 103 GLY A O 1
ATOM 685 N N . VAL A 1 104 ? -3.073 0.382 -3.579 1.00 50.78 104 VAL A N 1
ATOM 686 C CA . VAL A 1 104 ? -2.631 -0.493 -4.671 1.00 50.78 104 VAL A CA 1
ATOM 687 C C . VAL A 1 104 ? -3.295 -1.859 -4.472 1.00 50.78 104 VAL A C 1
ATOM 689 O O . VAL A 1 104 ? -2.764 -2.765 -3.840 1.00 50.78 104 VAL A O 1
ATOM 692 N N . GLY A 1 105 ? -4.526 -1.976 -4.957 1.00 46.81 105 GLY A N 1
ATOM 693 C CA . GLY A 1 105 ? -5.243 -3.227 -5.122 1.00 46.81 105 GLY A CA 1
ATOM 694 C C . GLY A 1 105 ? -5.283 -3.532 -6.607 1.00 46.81 105 GLY A C 1
ATOM 695 O O . GLY A 1 105 ? -5.833 -2.746 -7.374 1.00 46.81 105 GLY A O 1
ATOM 696 N N . ASN A 1 106 ? -4.676 -4.651 -6.992 1.00 51.47 106 ASN A N 1
ATOM 697 C CA . ASN A 1 106 ? -4.615 -5.217 -8.335 1.00 51.47 106 ASN A CA 1
ATOM 698 C C . ASN A 1 106 ? -6.007 -5.275 -9.002 1.00 51.47 106 ASN A C 1
ATOM 700 O O . ASN A 1 106 ? -6.682 -6.302 -8.997 1.00 51.47 106 ASN A O 1
ATOM 704 N N . SER A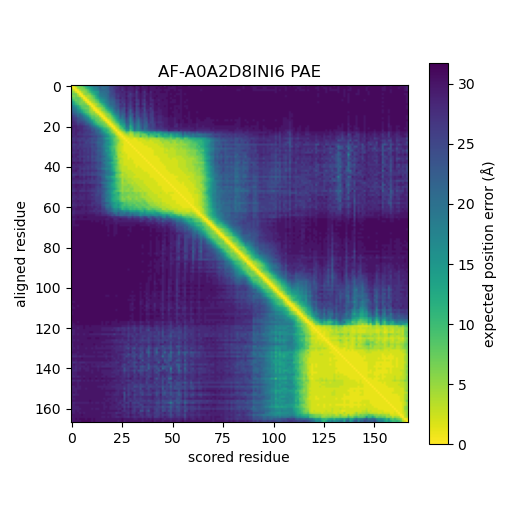 1 107 ? -6.439 -4.155 -9.574 1.00 48.16 107 SER A N 1
ATOM 705 C CA . SER A 1 107 ? -7.630 -4.033 -10.403 1.00 48.16 107 SER A CA 1
ATOM 706 C C . SER A 1 107 ? -7.122 -3.897 -11.826 1.00 48.16 107 SER A C 1
ATOM 708 O O . SER A 1 107 ? -6.550 -2.871 -12.190 1.00 48.16 107 SER A O 1
ATOM 710 N N . GLY A 1 108 ? -7.263 -4.964 -12.614 1.00 44.59 108 GLY A N 1
ATOM 711 C CA . GLY A 1 108 ? -6.969 -4.914 -14.043 1.00 44.59 108 GLY A CA 1
ATOM 712 C C . GLY A 1 108 ? -7.705 -3.746 -14.720 1.00 44.59 108 GLY A C 1
ATOM 713 O O . GLY A 1 108 ? -8.742 -3.295 -14.219 1.00 44.59 108 GLY A O 1
ATOM 714 N N . PRO A 1 109 ? -7.188 -3.238 -15.850 1.00 40.94 109 PRO A N 1
ATOM 715 C CA . PRO A 1 109 ? -7.732 -2.049 -16.491 1.00 40.94 109 PRO A CA 1
ATOM 716 C C . PRO A 1 109 ? -9.186 -2.303 -16.911 1.00 40.94 109 PRO A C 1
ATOM 718 O O . PRO A 1 109 ? -9.451 -3.146 -17.764 1.00 40.94 109 PRO A O 1
ATOM 721 N N . GLY A 1 110 ? -10.137 -1.583 -16.304 1.00 50.47 110 GLY A N 1
ATOM 722 C CA . GLY A 1 110 ? -11.508 -1.487 -16.824 1.00 50.47 110 GLY A CA 1
ATOM 723 C C . GLY A 1 110 ? -12.662 -1.923 -15.918 1.00 50.47 110 GLY A C 1
ATOM 724 O O . GLY A 1 110 ? -13.787 -2.003 -16.407 1.00 50.47 110 GLY A O 1
ATOM 725 N N . ARG A 1 111 ? -12.460 -2.173 -14.619 1.00 50.22 111 ARG A N 1
ATOM 726 C CA . ARG A 1 111 ? -13.586 -2.317 -13.677 1.00 50.22 111 ARG A CA 1
ATOM 727 C C . ARG A 1 111 ? -13.515 -1.241 -12.597 1.00 50.22 111 ARG A C 1
ATOM 729 O O . ARG A 1 111 ? -12.535 -1.239 -11.855 1.00 50.22 111 ARG A O 1
ATOM 736 N N . PRO A 1 112 ? -14.517 -0.346 -12.465 1.00 50.25 112 PRO A N 1
ATOM 737 C CA . PRO A 1 112 ? -14.628 0.440 -11.248 1.00 50.25 112 PRO A CA 1
ATOM 738 C C . PRO A 1 112 ? -14.817 -0.559 -10.106 1.00 50.25 112 PRO A C 1
ATOM 740 O O . PRO A 1 112 ? -15.797 -1.309 -10.087 1.00 50.25 112 PRO A O 1
ATOM 743 N N . ALA A 1 113 ? -13.847 -0.626 -9.191 1.00 57.06 113 ALA A N 1
ATOM 744 C CA . ALA A 1 113 ? -14.066 -1.289 -7.916 1.00 57.06 113 ALA A CA 1
ATOM 745 C C . ALA A 1 113 ? -15.360 -0.705 -7.318 1.00 57.06 113 ALA A C 1
ATOM 747 O O . ALA A 1 113 ? -15.585 0.504 -7.461 1.00 57.06 113 ALA A O 1
ATOM 748 N N . PRO A 1 114 ? -16.244 -1.521 -6.715 1.00 54.50 114 PRO A N 1
ATOM 749 C CA . PRO A 1 114 ? -17.422 -0.979 -6.053 1.00 54.50 114 PRO A CA 1
ATOM 750 C C . PRO A 1 114 ? -16.960 0.136 -5.114 1.00 54.50 114 PRO A C 1
ATOM 752 O O . PRO A 1 114 ? -16.042 -0.067 -4.322 1.00 54.50 114 PRO A O 1
ATOM 755 N N . ALA A 1 115 ? -17.566 1.320 -5.241 1.00 59.59 115 ALA A N 1
ATOM 756 C CA . ALA A 1 115 ? -17.135 2.553 -4.573 1.00 59.59 115 ALA A CA 1
ATOM 757 C C . ALA A 1 115 ? -17.120 2.461 -3.030 1.00 59.59 115 ALA A C 1
ATOM 759 O O . ALA A 1 115 ? -16.670 3.379 -2.353 1.00 59.59 115 ALA A O 1
ATOM 760 N N . ASN A 1 116 ? -17.595 1.345 -2.477 1.00 58.03 116 ASN A N 1
ATOM 761 C CA . ASN A 1 116 ? -17.356 0.898 -1.117 1.00 58.03 116 ASN A CA 1
ATOM 762 C C . ASN A 1 116 ? -17.564 -0.628 -1.074 1.00 58.03 116 ASN A C 1
ATOM 764 O O . ASN A 1 116 ? -18.719 -1.061 -1.049 1.00 58.03 116 ASN A O 1
ATOM 768 N N . PRO A 1 117 ? -16.516 -1.477 -1.094 1.00 58.81 117 PRO A N 1
ATOM 769 C CA . PRO A 1 117 ? -16.698 -2.860 -0.663 1.00 58.81 117 PRO A CA 1
ATOM 770 C C . PRO A 1 117 ? -17.239 -2.854 0.781 1.00 58.81 117 PRO A C 1
ATOM 772 O O . PRO A 1 117 ? -16.885 -1.945 1.542 1.00 58.81 117 PRO A O 1
ATOM 775 N N . PRO A 1 118 ? -18.101 -3.814 1.170 1.00 60.19 118 PRO A N 1
ATOM 776 C CA . PRO A 1 118 ? -18.568 -3.923 2.547 1.00 60.19 118 PRO A CA 1
ATOM 777 C C . PRO A 1 118 ? -17.360 -3.906 3.484 1.00 60.19 118 PRO A C 1
ATOM 779 O O . PRO A 1 118 ? -16.460 -4.730 3.339 1.00 60.19 118 PRO A O 1
ATOM 782 N N . ARG A 1 119 ? -17.311 -2.929 4.394 1.00 78.94 119 ARG A N 1
ATOM 783 C CA . ARG A 1 119 ? -16.285 -2.872 5.433 1.00 78.94 119 ARG A CA 1
ATOM 784 C C . ARG A 1 119 ? -16.777 -3.674 6.624 1.00 78.94 119 ARG A C 1
ATOM 786 O O . ARG A 1 119 ? -17.660 -3.223 7.349 1.00 78.94 119 ARG A O 1
ATOM 793 N N . PHE A 1 120 ? -16.208 -4.855 6.806 1.00 87.56 120 PHE A N 1
ATOM 794 C CA . PHE A 1 120 ? -16.417 -5.650 8.005 1.00 87.56 120 PHE A CA 1
ATOM 795 C C . PHE A 1 120 ? -15.540 -5.085 9.128 1.00 87.56 120 PHE A C 1
ATOM 797 O O . PHE A 1 120 ? -14.367 -4.790 8.880 1.00 87.56 120 PHE A O 1
ATOM 804 N N . PRO A 1 121 ? -16.092 -4.861 10.334 1.00 88.12 121 PRO A N 1
ATOM 805 C CA . PRO A 1 121 ? -15.302 -4.362 11.449 1.00 88.12 121 PRO A CA 1
ATOM 806 C C . PRO A 1 121 ? -14.253 -5.405 11.875 1.00 88.12 121 PRO A C 1
ATOM 808 O O . PRO A 1 121 ? -14.491 -6.605 11.708 1.00 88.12 121 PRO A O 1
ATOM 811 N N . PRO A 1 122 ? -13.098 -4.966 12.404 1.00 89.12 122 PRO A N 1
ATOM 812 C CA . PRO A 1 122 ? -12.148 -5.872 13.037 1.00 89.12 122 PRO A CA 1
ATOM 813 C C . PRO A 1 122 ? -12.781 -6.554 14.269 1.00 89.12 122 PRO A C 1
ATOM 815 O O . PRO A 1 122 ? -13.590 -5.916 14.947 1.00 89.12 122 PRO A O 1
ATOM 818 N N . PRO A 1 123 ? -12.429 -7.820 14.555 1.00 90.12 123 PRO A N 1
ATOM 819 C CA . PRO A 1 123 ? -12.755 -8.491 15.814 1.00 90.12 123 PRO A CA 1
ATOM 820 C C . PRO A 1 123 ? -12.226 -7.745 17.053 1.00 90.12 123 PRO A C 1
ATOM 822 O O . PRO A 1 123 ? -11.258 -6.991 16.956 1.00 90.12 123 PRO A O 1
ATOM 825 N N . ASP A 1 124 ? -12.841 -7.971 18.218 1.00 88.38 124 ASP A N 1
ATOM 826 C CA . ASP A 1 124 ? -12.533 -7.251 19.471 1.00 88.38 124 ASP A CA 1
ATOM 827 C C . ASP A 1 124 ? -11.102 -7.492 19.993 1.00 88.38 124 ASP A C 1
ATOM 829 O O . ASP A 1 124 ? -10.555 -6.671 20.727 1.00 88.38 124 ASP A O 1
ATOM 833 N N . ASP A 1 125 ? -10.492 -8.617 19.620 1.00 87.56 125 ASP A N 1
ATOM 834 C CA . ASP A 1 125 ? -9.118 -8.996 19.962 1.00 87.56 125 ASP A CA 1
ATOM 835 C C . ASP A 1 125 ? -8.056 -8.320 19.075 1.00 87.56 125 ASP A C 1
ATOM 837 O O . ASP A 1 125 ? -6.859 -8.403 19.357 1.00 87.56 125 ASP A O 1
ATOM 841 N N . ILE A 1 126 ? -8.476 -7.621 18.016 1.00 88.12 126 ILE A N 1
ATOM 842 C CA . ILE A 1 126 ? -7.579 -6.934 17.089 1.00 88.12 126 ILE A CA 1
ATOM 843 C C . ILE A 1 126 ? -7.350 -5.482 17.550 1.00 88.12 126 ILE A C 1
ATOM 845 O O . ILE A 1 126 ? -8.311 -4.730 17.734 1.00 88.12 126 ILE A O 1
ATOM 849 N N . PRO A 1 127 ? -6.090 -5.025 17.693 1.00 88.12 127 PRO A N 1
ATOM 850 C CA . PRO A 1 127 ? -5.784 -3.644 18.058 1.00 88.12 127 PRO A CA 1
ATOM 851 C C . PRO A 1 127 ? -6.225 -2.638 16.976 1.00 88.12 127 PRO A C 1
ATOM 853 O O . PRO A 1 127 ? -6.558 -2.991 15.843 1.00 88.12 127 PRO A O 1
ATOM 856 N N . SER A 1 128 ? -6.196 -1.341 17.309 1.00 86.50 128 SER A N 1
ATOM 857 C CA . SER A 1 128 ? -6.620 -0.244 16.414 1.00 86.50 128 SER A CA 1
ATOM 858 C C . SER A 1 128 ? -5.910 -0.240 15.052 1.00 86.50 128 SER A C 1
ATOM 860 O O . SER A 1 128 ? -6.496 0.196 14.054 1.00 86.50 128 SER A O 1
ATOM 862 N N . GLY A 1 129 ? -4.689 -0.778 15.007 1.00 89.06 129 GLY A N 1
ATOM 863 C CA . GLY A 1 129 ? -3.842 -0.877 13.822 1.00 89.06 129 GLY A CA 1
ATOM 864 C C . GLY A 1 129 ? -2.970 0.357 13.576 1.00 89.06 129 GLY A C 1
ATOM 865 O O . GLY A 1 129 ? -2.421 0.500 12.487 1.00 89.06 129 GLY A O 1
ATOM 866 N N . ASP A 1 130 ? -2.839 1.252 14.562 1.00 90.69 130 ASP A N 1
ATOM 867 C CA . ASP A 1 130 ? -2.040 2.482 14.432 1.00 90.69 130 ASP A CA 1
ATOM 868 C C . ASP A 1 130 ? -0.547 2.181 14.197 1.00 90.69 130 ASP A C 1
ATOM 870 O O . ASP A 1 130 ? 0.102 2.841 13.388 1.00 90.69 130 ASP A O 1
ATOM 874 N N . ASP A 1 131 ? -0.037 1.119 14.830 1.00 90.75 131 ASP A N 1
ATOM 875 C CA . ASP A 1 131 ? 1.337 0.616 14.687 1.00 90.75 131 ASP A CA 1
ATOM 876 C C . ASP A 1 131 ? 1.440 -0.568 13.703 1.00 90.75 131 ASP A C 1
ATOM 878 O O . ASP A 1 131 ? 2.307 -1.441 13.831 1.00 90.75 131 ASP A O 1
ATOM 882 N N . ASP A 1 132 ? 0.508 -0.684 12.755 1.00 93.81 132 ASP A N 1
ATOM 883 C CA . ASP A 1 132 ? 0.588 -1.711 11.720 1.00 93.81 132 ASP A CA 1
ATOM 884 C C . ASP A 1 132 ? 1.609 -1.323 10.651 1.00 93.81 132 ASP A C 1
ATOM 886 O O . ASP A 1 132 ? 1.514 -0.282 9.994 1.00 93.81 132 ASP A O 1
ATOM 890 N N . ASP A 1 133 ? 2.582 -2.205 10.434 1.00 95.88 133 ASP A N 1
ATOM 891 C CA . ASP A 1 133 ? 3.451 -2.105 9.272 1.00 95.88 133 ASP A CA 1
ATOM 892 C C . ASP A 1 133 ? 2.694 -2.427 7.973 1.00 95.88 133 ASP A C 1
ATOM 894 O O . ASP A 1 133 ? 1.490 -2.687 7.951 1.00 95.88 133 ASP A O 1
ATOM 898 N N . VAL A 1 134 ? 3.407 -2.388 6.848 1.00 96.06 134 VAL A N 1
ATOM 899 C CA . VAL A 1 134 ? 2.803 -2.564 5.522 1.00 96.06 134 VAL A CA 1
ATOM 900 C C . VAL A 1 134 ? 2.059 -3.898 5.399 1.00 96.06 134 VAL A C 1
ATOM 902 O O . VAL A 1 134 ? 0.975 -3.924 4.818 1.00 96.06 134 VAL A O 1
ATOM 905 N N . VAL A 1 135 ? 2.609 -4.982 5.954 1.00 96.12 135 VAL A N 1
ATOM 906 C CA . VAL A 1 135 ? 2.040 -6.331 5.830 1.00 96.12 135 VAL A CA 1
ATOM 907 C C . VAL A 1 135 ? 0.834 -6.484 6.750 1.00 96.12 135 VAL A C 1
ATOM 909 O O . VAL A 1 135 ? -0.229 -6.901 6.290 1.00 96.12 135 VAL A O 1
ATOM 912 N N . ALA A 1 136 ? 0.957 -6.077 8.017 1.00 95.75 136 ALA A N 1
ATOM 913 C CA . ALA A 1 136 ? -0.146 -6.089 8.975 1.00 95.75 136 ALA A CA 1
ATOM 914 C C . ALA A 1 136 ? -1.324 -5.241 8.479 1.00 95.75 136 ALA A C 1
ATOM 916 O O . ALA A 1 136 ? -2.469 -5.698 8.463 1.00 95.75 136 ALA A O 1
ATOM 917 N N . ARG A 1 137 ? -1.033 -4.034 7.978 1.00 95.19 137 ARG A N 1
ATOM 918 C CA . ARG A 1 137 ? -2.042 -3.142 7.410 1.00 95.19 137 ARG A CA 1
ATOM 919 C C . ARG A 1 137 ? -2.717 -3.778 6.205 1.00 95.19 137 ARG A C 1
ATOM 921 O O . ARG A 1 137 ? -3.934 -3.687 6.093 1.00 95.19 137 ARG A O 1
ATOM 928 N N . GLN A 1 138 ? -1.966 -4.449 5.330 1.00 95.81 138 GLN A N 1
ATOM 929 C CA . GLN A 1 138 ? -2.534 -5.125 4.165 1.00 95.81 138 GLN A CA 1
ATOM 930 C C . GLN A 1 138 ? -3.432 -6.304 4.553 1.00 95.81 138 GLN A C 1
ATOM 932 O O . GLN A 1 138 ? -4.518 -6.427 3.991 1.00 95.81 138 GLN A O 1
ATOM 937 N N . LEU A 1 139 ? -3.027 -7.134 5.518 1.00 95.69 139 LEU A N 1
ATOM 938 C CA . LEU A 1 139 ? -3.847 -8.238 6.029 1.00 95.69 139 LEU A CA 1
ATOM 939 C C . LEU A 1 139 ? -5.147 -7.721 6.650 1.00 95.69 139 LEU A C 1
ATOM 941 O O . LEU A 1 139 ? -6.227 -8.181 6.282 1.00 95.69 139 LEU A O 1
ATOM 945 N N . ARG A 1 140 ? -5.054 -6.700 7.511 1.00 95.06 140 ARG A N 1
ATOM 946 C CA . ARG A 1 140 ? -6.208 -6.035 8.127 1.00 95.06 140 ARG A CA 1
ATOM 947 C C . ARG A 1 140 ? -7.143 -5.450 7.073 1.00 95.06 140 ARG A C 1
ATOM 949 O O . ARG A 1 140 ? -8.350 -5.671 7.096 1.00 95.06 140 ARG A O 1
ATOM 956 N N . GLU A 1 141 ? -6.590 -4.715 6.117 1.00 93.75 141 GLU A N 1
ATOM 957 C CA . GLU A 1 141 ? -7.354 -4.093 5.042 1.00 93.75 141 GLU A CA 1
ATOM 958 C C . GLU A 1 141 ? -7.998 -5.094 4.080 1.00 93.75 141 GLU A C 1
ATOM 960 O O . GLU A 1 141 ? -9.085 -4.811 3.566 1.00 93.75 141 GLU A O 1
ATOM 965 N N . ALA A 1 142 ? -7.339 -6.226 3.826 1.00 94.69 142 ALA A N 1
ATOM 966 C CA . ALA A 1 142 ? -7.884 -7.326 3.045 1.00 94.69 142 ALA A CA 1
ATOM 967 C C . ALA A 1 142 ? -9.033 -7.993 3.806 1.00 94.69 142 ALA A C 1
ATOM 969 O O . ALA A 1 142 ? -10.126 -8.104 3.259 1.00 94.69 142 ALA A O 1
ATOM 970 N N . ALA A 1 143 ? -8.838 -8.323 5.086 1.00 94.31 143 ALA A N 1
ATOM 971 C CA . ALA A 1 143 ? -9.862 -8.943 5.923 1.00 94.31 143 ALA A CA 1
ATOM 972 C C . ALA A 1 143 ? -11.119 -8.066 6.027 1.00 94.31 143 ALA A C 1
ATOM 974 O O . ALA A 1 143 ? -12.239 -8.527 5.813 1.00 94.31 143 ALA A O 1
ATOM 975 N N . MET A 1 144 ? -10.946 -6.761 6.253 1.00 93.31 144 MET A N 1
ATOM 976 C CA . MET A 1 144 ? -12.066 -5.819 6.318 1.00 93.31 144 MET A CA 1
ATOM 977 C C . MET A 1 144 ? -12.844 -5.698 5.001 1.00 93.31 144 MET A C 1
ATOM 979 O O . MET A 1 144 ? -13.989 -5.257 5.035 1.00 93.31 144 MET A O 1
ATOM 983 N N . ARG A 1 145 ? -12.250 -6.039 3.850 1.00 93.50 145 ARG A N 1
ATOM 984 C CA . ARG A 1 145 ? -12.897 -5.967 2.527 1.00 93.50 145 ARG A CA 1
ATOM 985 C C . ARG A 1 145 ? -13.331 -7.326 1.984 1.00 93.50 145 ARG A C 1
ATOM 987 O O . ARG A 1 145 ? -14.007 -7.360 0.958 1.00 93.50 145 ARG A O 1
ATOM 994 N N . GLU A 1 146 ? -12.951 -8.414 2.644 1.00 93.81 146 GLU A N 1
ATOM 995 C CA . GLU A 1 146 ? -13.204 -9.774 2.186 1.00 93.81 146 GLU A CA 1
ATOM 996 C C . GLU A 1 146 ? -14.675 -10.157 2.424 1.00 93.81 146 GLU A C 1
ATOM 998 O O . GLU A 1 146 ? -15.104 -10.212 3.582 1.00 93.81 146 GLU A O 1
ATOM 1003 N N . PRO A 1 147 ? -15.482 -10.402 1.372 1.00 91.75 147 PRO A N 1
ATOM 1004 C CA . PRO A 1 147 ? -16.877 -10.810 1.520 1.00 91.75 147 PRO A CA 1
ATOM 1005 C C . PRO A 1 147 ? -17.044 -12.230 2.070 1.00 91.75 147 PRO A C 1
ATOM 1007 O O . PRO A 1 147 ? -18.032 -12.470 2.766 1.00 91.75 147 PRO A O 1
ATOM 1010 N N . ASP A 1 148 ? -16.113 -13.146 1.788 1.00 94.56 148 ASP A N 1
ATOM 1011 C CA . ASP A 1 148 ? -16.185 -14.527 2.264 1.00 94.56 148 ASP A CA 1
ATOM 1012 C C . ASP A 1 148 ? -15.780 -14.603 3.753 1.00 94.56 148 ASP A C 1
ATOM 1014 O O . ASP A 1 148 ? -14.644 -14.264 4.101 1.00 94.56 148 ASP A O 1
ATOM 1018 N N . PRO A 1 149 ? -16.682 -15.018 4.664 1.00 94.00 149 PRO A N 1
ATOM 1019 C CA . PRO A 1 149 ? -16.373 -15.082 6.090 1.00 94.00 149 PRO A CA 1
ATOM 1020 C C . PRO A 1 149 ? -15.228 -16.054 6.412 1.00 94.00 149 PRO A C 1
ATOM 1022 O O . PRO A 1 149 ? -14.434 -15.758 7.303 1.00 94.00 149 PRO A O 1
ATOM 1025 N N . ASP A 1 150 ? -15.097 -17.161 5.677 1.00 95.62 150 ASP A N 1
ATOM 1026 C CA . ASP A 1 150 ? -14.069 -18.173 5.945 1.00 95.62 150 ASP A CA 1
ATOM 1027 C C . ASP A 1 150 ? -12.680 -17.676 5.525 1.00 95.62 150 ASP A C 1
ATOM 1029 O O . ASP A 1 150 ? -11.668 -17.989 6.157 1.00 95.62 150 ASP A O 1
ATOM 1033 N N . VAL A 1 151 ? -12.610 -16.894 4.443 1.00 96.38 151 VAL A N 1
ATOM 1034 C CA . VAL A 1 151 ? -11.364 -16.252 3.998 1.00 96.38 151 VAL A CA 1
ATOM 1035 C C . VAL A 1 151 ? -11.011 -15.087 4.917 1.00 96.38 151 VAL A C 1
ATOM 1037 O O . VAL A 1 151 ? -9.845 -14.920 5.275 1.00 96.38 151 VAL A O 1
ATOM 1040 N N . ARG A 1 152 ? -12.011 -14.313 5.348 1.00 95.38 152 ARG A N 1
ATOM 1041 C CA . ARG A 1 152 ? -11.829 -13.213 6.296 1.00 95.38 152 ARG A CA 1
ATOM 1042 C C . ARG A 1 152 ? -11.213 -13.685 7.607 1.00 95.38 152 ARG A C 1
ATOM 1044 O O . ARG A 1 152 ? -10.264 -13.057 8.064 1.00 95.38 152 ARG A O 1
ATOM 1051 N N . GLU A 1 153 ? -11.718 -14.773 8.184 1.00 95.19 153 GLU A N 1
ATOM 1052 C CA . GLU A 1 153 ? -11.177 -15.301 9.442 1.00 95.19 153 GLU A CA 1
ATOM 1053 C C . GLU A 1 153 ? -9.718 -15.734 9.284 1.00 95.19 153 GLU A C 1
ATOM 1055 O O . GLU A 1 153 ? -8.871 -15.344 10.080 1.00 95.19 153 GLU A O 1
ATOM 1060 N N . LYS A 1 154 ? -9.377 -16.415 8.184 1.00 96.81 154 LYS A N 1
ATOM 1061 C CA . LYS A 1 154 ? -7.982 -16.785 7.890 1.00 96.81 154 LYS A CA 1
ATOM 1062 C C . LYS A 1 154 ? -7.059 -15.572 7.780 1.00 96.81 154 LYS A C 1
ATOM 1064 O O . LYS A 1 154 ? -5.912 -15.634 8.209 1.00 96.81 154 LYS A O 1
ATOM 1069 N N . LEU A 1 155 ? -7.534 -14.470 7.199 1.00 96.75 155 LEU A N 1
ATOM 1070 C CA . LEU A 1 155 ? -6.757 -13.230 7.129 1.00 96.75 155 LEU A CA 1
ATOM 1071 C C . LEU A 1 155 ? -6.546 -12.614 8.520 1.00 96.75 155 LEU A C 1
ATOM 1073 O O . LEU A 1 155 ? -5.465 -12.086 8.785 1.00 96.75 155 LEU A O 1
ATOM 1077 N N . TRP A 1 156 ? -7.536 -12.712 9.412 1.00 96.06 156 TRP A N 1
ATOM 1078 C CA . TRP A 1 156 ? -7.375 -12.314 10.812 1.00 96.06 156 TRP A CA 1
ATOM 1079 C C . TRP A 1 156 ? -6.412 -13.229 11.574 1.00 96.06 156 TRP A C 1
ATOM 1081 O O . TRP A 1 156 ? -5.584 -12.722 12.327 1.00 96.06 156 TRP A O 1
ATOM 1091 N N . ASP A 1 157 ? -6.430 -14.538 11.329 1.00 96.38 157 ASP A N 1
ATOM 1092 C CA . ASP A 1 157 ? -5.478 -15.482 11.927 1.00 96.38 157 ASP A CA 1
ATOM 1093 C C . ASP A 1 157 ? -4.032 -15.190 11.513 1.00 96.38 157 ASP A C 1
ATOM 1095 O O . ASP A 1 157 ? -3.128 -15.154 12.352 1.00 96.38 157 ASP A O 1
ATOM 1099 N N . GLU A 1 158 ? -3.799 -14.917 10.227 1.00 96.25 158 GLU A N 1
ATOM 1100 C CA . GLU A 1 158 ? -2.472 -14.516 9.749 1.00 96.25 158 GLU A CA 1
ATOM 1101 C C . GLU A 1 158 ? -2.047 -13.164 10.342 1.00 96.25 158 GLU A C 1
ATOM 1103 O O . GLU A 1 158 ? -0.881 -12.989 10.699 1.00 96.25 158 GLU A O 1
ATOM 1108 N N . TYR A 1 159 ? -2.981 -12.222 10.520 1.00 95.19 159 TYR A N 1
ATOM 1109 C CA . TYR A 1 159 ? -2.703 -10.958 11.206 1.00 95.19 159 TYR A CA 1
ATOM 1110 C C . TYR A 1 159 ? -2.281 -11.182 12.668 1.00 95.19 159 TYR A C 1
ATOM 1112 O O . TYR A 1 159 ? -1.256 -10.647 13.095 1.00 95.19 159 TYR A O 1
ATOM 1120 N N . ARG A 1 160 ? -3.021 -12.005 13.426 1.00 95.06 160 ARG A N 1
ATOM 1121 C CA . ARG A 1 160 ? -2.709 -12.365 14.823 1.00 95.06 160 ARG A CA 1
ATOM 1122 C C . ARG A 1 160 ? -1.317 -12.969 14.942 1.00 95.06 160 ARG A C 1
ATOM 1124 O O . ARG A 1 160 ? -0.494 -12.497 15.727 1.00 95.06 160 ARG A O 1
ATOM 1131 N N . LYS A 1 161 ? -1.031 -13.957 14.093 1.00 94.19 161 LYS A N 1
ATOM 1132 C CA . LYS A 1 161 ? 0.272 -14.621 14.006 1.00 94.19 161 LYS A CA 1
ATOM 1133 C C . LYS A 1 161 ? 1.393 -13.634 13.694 1.00 94.19 161 LYS A C 1
ATOM 1135 O O . LYS A 1 161 ? 2.452 -13.695 14.312 1.00 94.19 161 LYS A O 1
ATOM 1140 N N . TYR A 1 162 ? 1.163 -12.716 12.759 1.00 93.81 162 TYR A N 1
ATOM 1141 C CA . TYR A 1 162 ? 2.149 -11.711 12.378 1.00 93.81 162 TYR A CA 1
ATOM 1142 C C . TYR A 1 162 ? 2.424 -10.698 13.498 1.00 93.81 162 TYR A C 1
ATOM 1144 O O . TYR A 1 162 ? 3.575 -10.350 13.752 1.00 93.81 162 TYR A O 1
ATOM 1152 N N . LYS A 1 163 ? 1.383 -10.248 14.207 1.00 91.81 163 LYS A N 1
ATOM 1153 C CA . LYS A 1 163 ? 1.508 -9.294 15.320 1.00 91.81 163 LYS A CA 1
ATOM 1154 C C . LYS A 1 163 ? 1.963 -9.938 16.634 1.00 91.81 163 LYS A C 1
ATOM 1156 O O . LYS A 1 163 ? 2.194 -9.213 17.597 1.00 91.81 163 LYS A O 1
ATOM 1161 N N . GLY A 1 164 ? 2.092 -11.265 16.686 1.00 88.19 164 GLY A N 1
ATOM 1162 C CA . GLY A 1 164 ? 2.409 -11.994 17.917 1.00 88.19 164 GLY A CA 1
ATOM 1163 C C . GLY A 1 164 ? 1.293 -11.911 18.961 1.00 88.19 164 GLY A C 1
ATOM 1164 O O . GLY A 1 164 ? 1.557 -12.019 20.155 1.00 88.19 164 GLY A O 1
ATOM 1165 N N . ILE A 1 165 ? 0.058 -11.690 18.509 1.00 81.62 165 ILE A N 1
ATOM 1166 C CA . ILE A 1 165 ? -1.154 -11.675 19.328 1.00 81.62 165 ILE A CA 1
ATOM 1167 C C . ILE A 1 165 ? -1.746 -13.081 19.204 1.00 81.62 165 ILE A C 1
ATOM 1169 O O . ILE A 1 165 ? -2.788 -13.283 18.589 1.00 81.62 165 ILE A O 1
ATOM 1173 N N . GLU A 1 166 ? -0.995 -14.091 19.645 1.00 67.00 166 GLU A N 1
ATOM 1174 C CA . GLU A 1 166 ? -1.546 -15.444 19.732 1.00 67.00 166 GLU A CA 1
ATOM 1175 C C . GLU A 1 166 ? -2.675 -15.443 20.769 1.00 67.00 166 GLU A C 1
ATOM 1177 O O . GLU A 1 166 ? -2.547 -14.837 21.837 1.00 67.00 166 GLU A O 1
ATOM 1182 N N . SER A 1 167 ? -3.794 -16.073 20.408 1.00 54.22 167 SER A N 1
ATOM 1183 C CA . SER A 1 167 ? -4.968 -16.216 21.269 1.00 54.22 167 SER A CA 1
ATOM 1184 C C . SER A 1 167 ? -4.804 -17.316 22.311 1.00 54.22 167 SER A C 1
ATOM 1186 O O . SER A 1 167 ? -4.045 -18.280 22.065 1.00 54.22 167 SER A O 1
#

Solvent-accessible surface area (backbone atoms only — not comparable to full-atom values): 11431 Å² total; per-residue (Å²): 136,88,84,81,82,87,84,92,76,83,81,69,79,81,76,87,85,80,85,77,74,88,89,66,85,76,48,74,69,54,49,49,53,54,50,51,54,50,48,54,53,51,49,54,50,50,54,50,52,53,54,51,51,54,48,52,52,54,49,53,56,51,53,70,68,60,65,82,80,79,82,90,78,94,76,86,80,90,80,88,79,87,87,78,88,73,92,82,83,87,87,82,90,78,82,80,86,84,73,92,68,90,72,94,64,97,63,67,97,87,61,84,68,67,97,67,61,68,74,50,78,81,59,92,90,56,74,95,57,86,88,44,52,76,64,50,43,48,31,52,56,45,27,24,48,43,84,50,67,76,60,21,50,53,31,49,52,53,34,26,60,74,71,68,55,74,130

Mean predicted aligned error: 22.46 Å

pLDDT: mean 71.94, std 22.7, range [34.81, 97.62]

Secondary structure (DSSP, 8-state):
-PPPP------PPPP------S-SPPPHHHHHHHHHHHHHHHHHHHHHHHHHHHHHHHHHHHHHT-------------------------------------------TT----SS---PPPPTTS---TT--HHHHHHHHHHHH---HHHHHHHHHHHHHHHT---

Sequence (167 aa):
MADRSGATEGSGPPGAANKGGIDGPLTAAEQVAVLDARLEASTGEFDSIILEEQTRQREAARESTRSPSSSGSDTGASGAGSPSGPYGGEVVSGGAGGGGGMGVGNSGPGRPAPANPPRFPPPDDIPSGDDDDVVARQLREAAMREPDPDVREKLWDEYRKYKGIES

Radius of gyration: 33.28 Å; Cα contacts (8 Å, |Δi|>4): 44; chains: 1; bounding box: 74×66×92 Å